Protein AF-A0A6I8PH61-F1 (afdb_monomer_lite)

pLDDT: mean 82.47, std 12.85, range [42.47, 96.19]

Structure (mmCIF, N/CA/C/O backbone):
data_AF-A0A6I8PH61-F1
#
_entry.id   AF-A0A6I8PH61-F1
#
loop_
_atom_site.group_PDB
_atom_site.id
_atom_site.type_symbol
_atom_site.label_atom_id
_atom_site.label_alt_id
_atom_site.label_comp_id
_atom_site.label_asym_id
_atom_site.label_entity_id
_atom_site.label_seq_id
_atom_site.pdbx_PDB_ins_code
_atom_site.Cartn_x
_atom_site.Cartn_y
_atom_site.Cartn_z
_atom_site.occupancy
_atom_site.B_iso_or_equiv
_atom_site.auth_seq_id
_atom_site.auth_comp_id
_atom_site.auth_asym_id
_atom_site.auth_atom_id
_atom_site.pdbx_PDB_model_num
ATOM 1 N N . MET A 1 1 ? 11.023 12.394 12.344 1.00 42.47 1 MET A N 1
ATOM 2 C CA . MET A 1 1 ? 10.100 11.358 11.830 1.00 42.47 1 MET A CA 1
ATOM 3 C C . MET A 1 1 ? 8.773 12.023 11.523 1.00 42.47 1 MET A C 1
ATOM 5 O O . MET A 1 1 ? 8.275 12.726 12.394 1.00 42.47 1 MET A O 1
ATOM 9 N N . ALA A 1 2 ? 8.249 11.905 10.299 1.00 53.91 2 ALA A N 1
ATOM 10 C CA . ALA A 1 2 ? 6.949 12.490 9.971 1.00 53.91 2 ALA A CA 1
ATOM 11 C C . ALA A 1 2 ? 5.896 11.926 10.935 1.00 53.91 2 ALA A C 1
ATOM 13 O O . ALA A 1 2 ? 5.815 10.710 11.107 1.00 53.91 2 ALA A O 1
ATOM 14 N N . GLY A 1 3 ? 5.141 12.800 11.604 1.00 65.19 3 GLY A N 1
ATOM 15 C CA . GLY A 1 3 ? 4.097 12.369 12.528 1.00 65.19 3 GLY A CA 1
ATOM 16 C C . GLY A 1 3 ? 3.114 11.444 11.815 1.00 65.19 3 GLY A C 1
ATOM 17 O O . GLY A 1 3 ? 2.697 11.723 10.687 1.00 65.19 3 GLY A O 1
ATOM 18 N N . LEU A 1 4 ? 2.761 10.331 12.458 1.00 73.00 4 LEU A N 1
ATOM 19 C CA . LEU A 1 4 ? 1.762 9.406 11.938 1.00 73.00 4 LEU A CA 1
ATOM 20 C C . LEU A 1 4 ? 0.450 10.177 11.721 1.00 73.00 4 LEU A C 1
ATOM 22 O O . LEU A 1 4 ? -0.169 10.664 12.665 1.00 73.00 4 LEU A O 1
ATOM 26 N N . GLY A 1 5 ? 0.036 10.337 10.459 1.00 82.12 5 GLY A N 1
ATOM 27 C CA . GLY A 1 5 ? -1.241 10.973 10.116 1.00 82.12 5 GLY A CA 1
ATOM 28 C C . GLY A 1 5 ? -2.423 10.175 10.672 1.00 82.12 5 GLY A C 1
ATOM 29 O O . GLY A 1 5 ? -2.251 9.043 11.086 1.00 82.12 5 GLY A O 1
ATOM 30 N N . SER A 1 6 ? -3.641 10.720 10.663 1.00 87.00 6 SER A N 1
ATOM 31 C CA . SER A 1 6 ? -4.781 10.098 11.368 1.00 87.00 6 SER A CA 1
ATOM 32 C C . SER A 1 6 ? -4.980 8.586 11.094 1.00 87.00 6 SER A C 1
ATOM 34 O O . SER A 1 6 ? -4.870 8.163 9.939 1.00 87.00 6 SER A O 1
ATOM 36 N N . PRO A 1 7 ? -5.380 7.771 12.096 1.00 88.19 7 PRO A N 1
ATOM 37 C CA . PRO A 1 7 ? -5.616 6.331 11.918 1.00 88.19 7 PRO A CA 1
ATOM 38 C C . PRO A 1 7 ? -6.576 6.008 10.764 1.00 88.19 7 PRO A C 1
ATOM 40 O O . PRO A 1 7 ? -6.371 5.064 10.006 1.00 88.19 7 PRO A O 1
ATOM 43 N N . ALA A 1 8 ? -7.587 6.855 10.544 1.00 89.00 8 ALA A N 1
ATOM 44 C CA . ALA A 1 8 ? -8.514 6.722 9.422 1.00 89.00 8 ALA A CA 1
ATOM 45 C C . ALA A 1 8 ? -7.850 6.908 8.041 1.00 89.00 8 ALA A C 1
ATOM 47 O O . ALA A 1 8 ? -8.326 6.360 7.046 1.00 89.00 8 ALA A O 1
ATOM 48 N N . ARG A 1 9 ? -6.773 7.701 7.937 1.00 91.62 9 ARG A N 1
ATOM 49 C CA . ARG A 1 9 ? -5.960 7.789 6.712 1.00 91.62 9 ARG A CA 1
ATOM 50 C C . ARG A 1 9 ? -5.137 6.518 6.517 1.00 91.62 9 ARG A C 1
ATOM 52 O O . ARG A 1 9 ? -5.121 6.008 5.399 1.00 91.62 9 ARG A O 1
ATOM 59 N N . THR A 1 10 ? -4.541 5.978 7.580 1.00 93.31 10 THR A N 1
ATOM 60 C CA . THR A 1 10 ? -3.797 4.708 7.528 1.00 93.31 10 THR A CA 1
ATOM 61 C C . THR A 1 10 ? -4.699 3.550 7.104 1.00 93.31 10 THR A C 1
ATOM 63 O O . THR A 1 10 ? -4.370 2.845 6.153 1.00 93.31 10 THR A O 1
ATOM 66 N N . LEU A 1 11 ? -5.887 3.417 7.705 1.00 93.69 11 LEU A N 1
ATOM 67 C CA . LEU A 1 11 ? -6.866 2.396 7.323 1.00 93.69 11 LEU A CA 1
ATOM 68 C C . LEU A 1 11 ? -7.267 2.517 5.849 1.00 93.69 11 LEU A C 1
ATOM 70 O O . LEU A 1 11 ? -7.225 1.535 5.115 1.00 93.69 11 LEU A O 1
ATOM 74 N N . ARG A 1 12 ? -7.609 3.725 5.378 1.00 93.88 12 ARG A N 1
ATOM 75 C CA . ARG A 1 12 ? -7.927 3.951 3.955 1.00 93.88 12 ARG A CA 1
ATOM 76 C C . ARG A 1 12 ? -6.761 3.583 3.037 1.00 93.88 12 ARG A C 1
ATOM 78 O O . ARG A 1 12 ? -6.993 3.041 1.960 1.00 93.88 12 ARG A O 1
ATOM 85 N N . GLY A 1 13 ? -5.529 3.854 3.466 1.00 94.81 13 GLY A N 1
ATOM 86 C CA . GLY A 1 13 ? -4.319 3.431 2.769 1.00 94.81 13 GLY A CA 1
ATOM 87 C C . GLY A 1 13 ? -4.226 1.912 2.646 1.00 94.81 13 GLY A C 1
ATOM 88 O O . GLY A 1 13 ? -4.081 1.412 1.537 1.00 94.81 13 GLY A O 1
ATOM 89 N N . LEU A 1 14 ? -4.385 1.184 3.754 1.00 95.06 14 LEU A N 1
ATOM 90 C CA . LEU A 1 14 ? -4.338 -0.282 3.765 1.00 95.06 14 LEU A CA 1
ATOM 91 C C . LEU A 1 14 ? -5.435 -0.896 2.891 1.00 95.06 14 LEU A C 1
ATOM 93 O O . LEU A 1 14 ? -5.169 -1.797 2.104 1.00 95.06 14 LEU A O 1
ATOM 97 N N . LEU A 1 15 ? -6.659 -0.367 2.964 1.00 94.38 15 LEU A N 1
ATOM 98 C CA . LEU A 1 15 ? -7.765 -0.823 2.120 1.00 94.38 15 LEU A CA 1
ATOM 99 C C . LEU A 1 15 ? -7.509 -0.570 0.627 1.00 94.38 15 LEU A C 1
ATOM 101 O O . LEU A 1 15 ? -7.935 -1.365 -0.211 1.00 94.38 15 LEU A O 1
ATOM 105 N N . ARG A 1 16 ? -6.809 0.519 0.282 1.00 94.56 16 ARG A N 1
ATOM 106 C CA . ARG A 1 16 ? -6.382 0.787 -1.096 1.00 94.56 16 ARG A CA 1
ATOM 107 C C . ARG A 1 16 ? -5.348 -0.236 -1.558 1.00 94.56 16 ARG A C 1
ATOM 109 O O . ARG A 1 16 ? -5.515 -0.769 -2.649 1.00 94.56 16 ARG A O 1
ATOM 116 N N . GLU A 1 17 ? -4.336 -0.533 -0.746 1.00 94.38 17 GLU A N 1
ATOM 117 C CA . GLU A 1 17 ? -3.338 -1.558 -1.086 1.00 94.38 17 GLU A CA 1
ATOM 118 C C . GLU A 1 17 ? -3.980 -2.945 -1.216 1.00 94.38 17 GLU A C 1
ATOM 120 O O . GLU A 1 17 ? -3.716 -3.645 -2.188 1.00 94.38 17 GLU A O 1
ATOM 125 N N . LEU A 1 18 ? -4.915 -3.309 -0.329 1.00 91.94 18 LEU A N 1
ATOM 126 C CA . LEU A 1 18 ? -5.679 -4.557 -0.450 1.00 91.94 18 LEU A CA 1
ATOM 127 C C . LEU A 1 18 ? -6.483 -4.629 -1.749 1.00 91.94 18 LEU A C 1
ATOM 129 O O . LEU A 1 18 ? -6.526 -5.677 -2.388 1.00 91.94 18 LEU A O 1
ATOM 133 N N 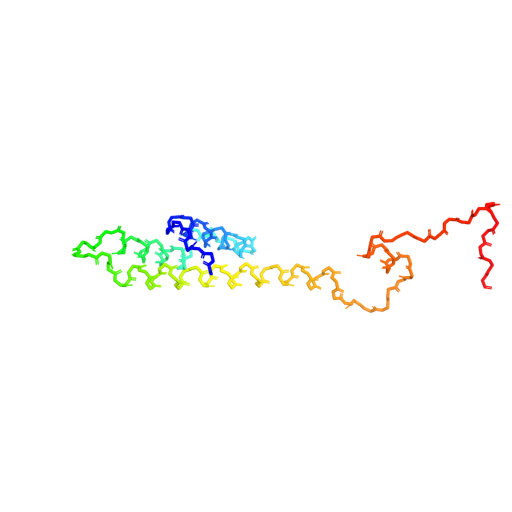. ARG A 1 19 ? -7.103 -3.521 -2.168 1.00 91.88 19 ARG A N 1
ATOM 134 C CA . ARG A 1 19 ? -7.811 -3.461 -3.452 1.00 91.88 19 ARG A CA 1
ATOM 135 C C . ARG A 1 19 ? -6.855 -3.628 -4.635 1.00 91.88 19 ARG A C 1
ATOM 137 O O . ARG A 1 19 ? -7.210 -4.303 -5.593 1.00 91.88 19 ARG A O 1
ATOM 144 N N . LEU A 1 20 ? -5.671 -3.018 -4.582 1.00 91.44 20 LEU A N 1
ATOM 145 C CA . LEU A 1 20 ? -4.664 -3.134 -5.643 1.00 91.44 20 LEU A CA 1
ATOM 146 C C . LEU A 1 20 ? -4.080 -4.549 -5.720 1.00 91.44 20 LEU A C 1
ATOM 148 O O . LEU A 1 20 ? -3.906 -5.072 -6.817 1.00 91.44 20 LEU A O 1
ATOM 152 N N . ALA A 1 21 ? -3.831 -5.186 -4.575 1.00 85.44 21 ALA A N 1
ATOM 153 C CA . ALA A 1 21 ? -3.377 -6.572 -4.506 1.00 85.44 21 ALA A CA 1
ATOM 154 C C . ALA A 1 21 ? -4.461 -7.555 -4.979 1.00 85.44 21 ALA A C 1
ATOM 156 O O . ALA A 1 21 ? -4.175 -8.491 -5.723 1.00 85.44 21 ALA A O 1
ATOM 157 N N . GLY A 1 22 ? -5.716 -7.309 -4.593 1.00 81.69 22 GLY A N 1
ATOM 158 C CA . GLY A 1 22 ? -6.873 -8.122 -4.959 1.00 81.69 22 GLY A CA 1
ATOM 159 C C . GLY A 1 22 ? -7.372 -7.926 -6.391 1.00 81.69 22 GLY A C 1
ATOM 160 O O . GLY A 1 22 ? -8.222 -8.691 -6.818 1.00 81.69 22 GLY A O 1
ATOM 161 N N . ALA A 1 23 ? -6.842 -6.969 -7.163 1.00 72.06 23 ALA A N 1
ATOM 162 C CA . ALA A 1 23 ? -7.259 -6.730 -8.551 1.00 72.06 23 ALA A CA 1
ATOM 163 C C . ALA A 1 23 ? -7.029 -7.932 -9.494 1.00 72.06 23 ALA A C 1
ATOM 165 O O . ALA A 1 23 ? -7.520 -7.932 -10.617 1.00 72.06 23 ALA A O 1
ATOM 166 N N . ARG A 1 24 ? -6.263 -8.936 -9.052 1.00 67.94 24 ARG A N 1
ATOM 167 C CA . ARG A 1 24 ? -6.021 -10.194 -9.774 1.00 67.94 24 ARG A CA 1
ATOM 168 C C . ARG A 1 24 ? -6.951 -11.335 -9.358 1.00 67.94 24 ARG A C 1
ATOM 170 O O . ARG A 1 24 ? -6.947 -12.365 -10.021 1.00 67.94 24 ARG A O 1
ATOM 177 N N . ASN A 1 25 ? -7.705 -11.165 -8.275 1.00 75.81 25 ASN A N 1
ATOM 178 C CA . ASN A 1 25 ? -8.588 -12.187 -7.734 1.00 75.81 25 ASN A CA 1
ATOM 179 C C . ASN A 1 25 ? -10.038 -11.854 -8.095 1.00 75.81 25 ASN A C 1
ATOM 181 O O . ASN A 1 25 ? -10.440 -10.695 -8.056 1.00 75.81 25 ASN A O 1
ATOM 185 N N . ASP A 1 26 ? -10.827 -12.884 -8.389 1.00 76.25 26 ASP A N 1
ATOM 186 C CA . ASP A 1 26 ? -12.250 -12.746 -8.734 1.00 76.25 26 ASP A CA 1
ATOM 187 C C . ASP A 1 26 ? -13.120 -12.370 -7.515 1.00 76.25 26 ASP A C 1
ATOM 189 O O . ASP A 1 26 ? -14.242 -11.882 -7.617 1.00 76.25 26 ASP A O 1
ATOM 193 N N . THR A 1 27 ? -12.575 -12.556 -6.311 1.00 79.62 27 THR A N 1
ATOM 194 C CA . THR A 1 27 ? -13.234 -12.216 -5.050 1.00 79.62 27 THR A CA 1
ATOM 195 C C . THR A 1 27 ? -13.078 -10.733 -4.733 1.00 79.62 27 THR A C 1
ATOM 197 O O . THR A 1 27 ? -11.967 -10.195 -4.707 1.00 79.62 27 THR A O 1
ATOM 200 N N . ALA A 1 28 ? -14.186 -10.062 -4.404 1.00 86.00 28 ALA A N 1
ATOM 201 C CA . ALA A 1 28 ? -14.142 -8.667 -3.992 1.00 86.00 28 ALA A CA 1
ATOM 202 C C . ALA A 1 28 ? -13.237 -8.503 -2.758 1.00 86.00 28 ALA A C 1
ATOM 204 O O . ALA A 1 28 ? -13.347 -9.239 -1.779 1.00 86.00 28 ALA A O 1
ATOM 205 N N . TYR A 1 29 ? -12.369 -7.483 -2.756 1.00 86.69 29 TYR A N 1
ATOM 206 C CA . TYR A 1 29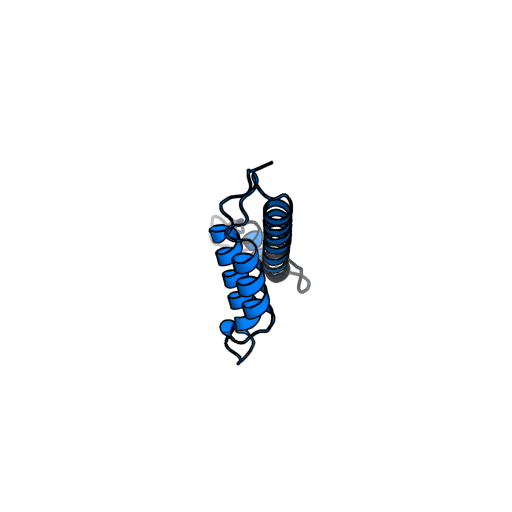 ? -11.425 -7.253 -1.649 1.00 86.69 29 TYR A CA 1
ATOM 207 C C . TYR A 1 29 ? -12.117 -7.133 -0.275 1.00 86.69 29 TYR A C 1
ATOM 209 O O . TYR A 1 29 ? -11.498 -7.406 0.752 1.00 86.69 29 TYR A O 1
ATOM 217 N N . ARG A 1 30 ? -13.400 -6.741 -0.254 1.00 89.00 30 ARG A N 1
ATOM 218 C CA . ARG A 1 30 ? -14.241 -6.628 0.950 1.00 89.00 30 ARG A CA 1
ATOM 219 C C . ARG A 1 30 ? -14.567 -7.977 1.592 1.00 89.00 30 ARG A C 1
ATOM 221 O O . ARG A 1 30 ? -14.798 -8.029 2.796 1.00 89.00 30 ARG A O 1
ATOM 228 N N . ASP A 1 31 ? -14.526 -9.057 0.821 1.00 88.19 31 ASP A N 1
ATOM 229 C CA . ASP A 1 31 ? -14.846 -10.397 1.311 1.00 88.19 31 ASP A CA 1
ATOM 230 C C . ASP A 1 31 ? -13.626 -11.108 1.898 1.00 88.19 31 ASP A C 1
ATOM 232 O O . ASP A 1 31 ? -13.767 -12.130 2.568 1.00 88.19 31 ASP A O 1
ATOM 236 N N . THR A 1 32 ? -12.431 -10.540 1.714 1.00 89.88 32 THR A N 1
ATOM 237 C CA . THR A 1 32 ? -11.184 -11.105 2.232 1.00 89.88 32 THR A CA 1
ATOM 238 C C . THR A 1 32 ? -11.131 -11.083 3.762 1.00 89.88 32 THR A C 1
ATOM 240 O O . THR A 1 32 ? -11.597 -10.147 4.421 1.00 89.88 32 THR A O 1
ATOM 243 N N . ALA A 1 33 ? -10.482 -12.094 4.348 1.00 90.94 33 ALA A N 1
ATOM 244 C CA . ALA A 1 33 ? -10.226 -12.142 5.789 1.00 90.94 33 ALA A CA 1
ATOM 245 C C . ALA A 1 33 ? -9.435 -10.912 6.275 1.00 90.94 33 ALA A C 1
ATOM 247 O O . ALA A 1 33 ? -9.729 -10.366 7.338 1.00 90.94 33 ALA A O 1
ATOM 248 N N . ALA A 1 34 ? -8.499 -10.419 5.455 1.00 91.38 34 ALA A N 1
ATOM 249 C CA . ALA A 1 34 ? -7.716 -9.220 5.740 1.00 91.38 34 ALA A CA 1
ATOM 250 C C . ALA A 1 34 ? -8.597 -7.970 5.903 1.00 91.38 34 ALA A C 1
ATOM 252 O O . ALA A 1 34 ? -8.409 -7.205 6.848 1.00 91.38 34 ALA A O 1
ATOM 253 N N . TYR A 1 35 ? -9.596 -7.776 5.033 1.00 93.06 35 TYR A N 1
ATOM 254 C CA . TYR A 1 35 ? -10.533 -6.655 5.148 1.00 93.06 35 TYR A CA 1
ATOM 255 C C . TYR A 1 35 ? -11.309 -6.691 6.469 1.00 93.06 35 TYR A C 1
ATOM 257 O O . TYR A 1 35 ? -11.383 -5.684 7.179 1.00 93.06 35 TYR A O 1
ATOM 265 N N . ARG A 1 36 ? -11.855 -7.864 6.818 1.00 94.06 36 ARG A N 1
ATOM 266 C CA . ARG A 1 36 ? -12.629 -8.061 8.054 1.00 94.06 36 ARG A CA 1
ATOM 267 C C . ARG A 1 36 ? -11.764 -7.825 9.290 1.00 94.06 36 ARG A C 1
ATOM 269 O O . ARG A 1 36 ? -12.188 -7.106 10.192 1.00 94.06 36 ARG A O 1
ATOM 276 N N . TYR A 1 37 ? -10.542 -8.360 9.292 1.00 93.75 37 TYR A N 1
ATOM 277 C CA . TYR A 1 37 ? -9.573 -8.162 10.366 1.00 93.75 37 TYR A CA 1
ATOM 278 C C . TYR A 1 37 ? -9.233 -6.681 10.566 1.00 93.75 37 TYR A C 1
ATOM 280 O O . TYR A 1 37 ? -9.335 -6.178 11.683 1.00 93.75 37 TYR A O 1
ATOM 288 N N . LEU A 1 38 ? -8.904 -5.953 9.492 1.00 93.12 38 LEU A N 1
ATOM 289 C CA . LEU A 1 38 ? -8.557 -4.532 9.584 1.00 93.12 38 LEU A CA 1
ATOM 290 C C . LEU A 1 38 ? -9.712 -3.693 10.131 1.00 93.12 38 LEU A C 1
ATOM 292 O O . LEU A 1 38 ? -9.499 -2.841 10.992 1.00 93.12 38 LEU A O 1
ATOM 296 N N . LEU A 1 39 ? -10.941 -3.929 9.663 1.00 93.19 39 LEU A N 1
ATOM 297 C CA . LEU A 1 39 ? -12.102 -3.225 10.205 1.00 93.19 39 LEU A CA 1
ATOM 298 C C . LEU A 1 39 ? -12.331 -3.549 11.679 1.00 93.19 39 LEU A C 1
ATOM 300 O O . LEU A 1 39 ? -12.634 -2.639 12.448 1.00 93.19 39 LEU A O 1
ATOM 304 N N . HIS A 1 40 ? -12.197 -4.816 12.066 1.00 92.38 40 HIS A N 1
ATOM 305 C CA . HIS A 1 40 ? -12.355 -5.241 13.450 1.00 92.38 40 HIS A CA 1
ATOM 306 C C . HIS A 1 40 ? -11.305 -4.584 14.356 1.00 92.38 40 HIS A C 1
ATOM 308 O O . HIS A 1 40 ? -11.672 -3.919 15.323 1.00 92.38 40 HIS A O 1
ATOM 314 N N . ALA A 1 41 ? -10.021 -4.672 13.997 1.00 89.56 41 ALA A N 1
ATOM 315 C CA . ALA A 1 41 ? -8.923 -4.085 14.760 1.00 89.56 41 ALA A CA 1
ATOM 316 C C . ALA A 1 41 ? -9.084 -2.562 14.909 1.00 89.56 41 ALA A C 1
ATOM 318 O O . ALA A 1 41 ? -9.104 -2.034 16.017 1.00 89.56 41 ALA A O 1
ATOM 319 N N . PHE A 1 42 ? -9.320 -1.829 13.817 1.00 89.25 42 PHE A N 1
ATOM 320 C CA . PHE A 1 42 ? -9.489 -0.372 13.900 1.00 89.25 42 PHE A CA 1
ATOM 321 C C . PHE A 1 42 ? -10.745 0.061 14.670 1.00 89.25 42 PHE A C 1
ATOM 323 O O . PHE A 1 42 ? -10.767 1.163 15.220 1.00 89.25 42 PHE A O 1
ATOM 330 N N . ARG A 1 43 ? -11.798 -0.767 14.711 1.00 88.31 43 ARG A N 1
ATOM 331 C CA . ARG A 1 43 ? -12.998 -0.501 15.520 1.00 88.31 43 ARG A CA 1
ATOM 332 C C . ARG A 1 43 ? -12.758 -0.775 17.000 1.00 88.31 43 ARG A C 1
ATOM 334 O O . ARG A 1 43 ? -13.141 0.064 17.811 1.00 88.31 43 ARG A O 1
ATOM 341 N N . ALA A 1 44 ? -12.103 -1.887 17.332 1.00 85.31 44 ALA A N 1
ATOM 342 C CA . ALA A 1 44 ? -11.768 -2.252 18.708 1.00 85.31 44 ALA A CA 1
ATOM 343 C C . ALA A 1 44 ? -10.928 -1.168 19.403 1.00 85.31 44 ALA A C 1
ATOM 345 O O . ALA A 1 44 ? -11.108 -0.902 20.585 1.00 85.31 44 ALA A O 1
ATOM 346 N N . HIS A 1 45 ? -10.080 -0.471 18.643 1.00 77.62 45 HIS A N 1
ATOM 347 C CA . HIS A 1 45 ? -9.199 0.582 19.150 1.00 77.62 45 HIS A CA 1
ATOM 348 C C . HIS A 1 45 ? -9.691 2.013 18.835 1.00 77.62 45 HIS A C 1
ATOM 350 O O . HIS A 1 45 ? -8.904 2.960 18.874 1.00 77.62 45 HIS A O 1
ATOM 356 N N . ARG A 1 46 ? -10.981 2.202 18.490 1.00 74.88 46 ARG A N 1
ATOM 357 C CA . ARG A 1 46 ? -11.516 3.507 18.041 1.00 74.88 46 ARG A CA 1
ATOM 358 C C . ARG A 1 46 ? -11.761 4.503 19.179 1.00 74.88 46 ARG A C 1
ATOM 360 O O . ARG A 1 46 ? -11.636 5.697 18.931 1.00 74.88 46 ARG A O 1
ATOM 367 N N . VAL A 1 47 ? -12.098 4.041 20.387 1.00 63.88 47 VAL A N 1
ATOM 368 C CA . VAL A 1 47 ? -12.239 4.856 21.609 1.00 63.88 47 VAL A CA 1
ATOM 369 C C . VAL A 1 47 ? -12.061 3.941 22.825 1.00 63.88 47 VAL A C 1
ATOM 371 O O . VAL A 1 47 ? -12.987 3.229 23.195 1.00 63.88 47 VAL A O 1
ATOM 374 N N . THR A 1 48 ? -10.897 3.964 23.469 1.00 56.72 48 THR A N 1
ATOM 375 C CA . THR A 1 48 ? -10.724 3.387 24.813 1.00 56.72 48 THR A CA 1
ATOM 376 C C . THR A 1 48 ? -10.126 4.471 25.697 1.00 56.72 48 THR A C 1
ATOM 378 O O . THR A 1 48 ? -8.923 4.744 25.668 1.00 56.72 48 THR A O 1
ATOM 381 N N . GLY A 1 49 ? -11.016 5.192 26.376 1.00 57.69 49 GLY A N 1
ATOM 382 C CA . GLY A 1 49 ? -10.668 6.274 27.279 1.00 57.69 49 GLY A CA 1
ATOM 383 C C . GLY A 1 49 ? -10.069 5.725 28.563 1.00 57.69 49 GLY A C 1
ATOM 384 O O . GLY A 1 49 ? -10.734 4.990 29.275 1.00 57.69 49 GLY A O 1
ATOM 385 N N . GLU A 1 50 ? -8.834 6.136 28.836 1.00 52.50 50 GLU A N 1
ATOM 386 C CA . GLU A 1 50 ? -8.392 6.455 30.200 1.00 52.50 50 GLU A CA 1
ATOM 387 C C . GLU A 1 50 ? -7.230 7.466 30.185 1.00 52.50 50 GLU A C 1
ATOM 389 O O . GLU A 1 50 ? -7.127 8.266 31.105 1.00 52.50 50 GLU A O 1
ATOM 394 N N . LYS A 1 51 ? -6.444 7.522 29.091 1.00 49.75 51 LYS A N 1
ATOM 395 C CA . LYS A 1 51 ? -5.612 8.643 28.572 1.00 49.75 51 LYS A CA 1
ATOM 396 C C . LYS A 1 51 ? -4.774 8.065 27.414 1.00 49.75 51 LYS A C 1
ATOM 398 O O . LYS A 1 51 ? -3.876 7.291 27.695 1.00 49.75 51 LYS A O 1
ATOM 403 N N . LEU A 1 52 ? -5.072 8.349 26.135 1.00 56.59 52 LEU A N 1
ATOM 404 C CA . LEU A 1 52 ? -4.252 7.927 24.965 1.00 56.59 52 LEU A CA 1
ATOM 405 C C . LEU A 1 52 ? -3.700 6.479 25.056 1.00 56.59 52 LEU A C 1
ATOM 407 O O . LEU A 1 52 ? -2.501 6.265 25.224 1.00 56.59 52 LEU A O 1
ATOM 411 N N . CYS A 1 53 ? -4.585 5.477 24.992 1.00 64.38 53 CYS A N 1
ATOM 412 C CA . CYS A 1 53 ? -4.225 4.068 25.182 1.00 64.38 53 CYS A CA 1
ATOM 413 C C . CYS A 1 53 ? -3.022 3.667 24.303 1.00 64.38 53 CYS A C 1
ATOM 415 O O . CYS A 1 53 ? -3.080 3.767 23.076 1.00 64.38 53 CYS A O 1
ATOM 417 N N . ARG A 1 54 ? -1.935 3.197 24.932 1.00 72.25 54 ARG A N 1
ATOM 418 C CA . ARG A 1 54 ? -0.704 2.734 24.265 1.00 72.25 54 ARG A CA 1
ATOM 419 C C . ARG A 1 54 ? -0.999 1.748 23.129 1.00 72.25 54 ARG A C 1
ATOM 421 O O . ARG A 1 54 ? -0.441 1.898 22.050 1.00 72.25 54 ARG A O 1
ATOM 428 N N . ALA A 1 55 ? -1.965 0.853 23.329 1.00 70.62 55 ALA A N 1
ATOM 429 C CA . ALA A 1 55 ? -2.402 -0.112 22.323 1.00 70.62 55 ALA A CA 1
ATOM 430 C C . ALA A 1 55 ? -2.956 0.537 21.037 1.00 70.62 55 ALA A C 1
ATOM 432 O O . ALA A 1 55 ? -2.795 -0.008 19.951 1.00 70.62 55 ALA A O 1
ATOM 433 N N . GLN A 1 56 ? -3.592 1.714 21.122 1.00 71.00 56 GLN A N 1
ATOM 434 C CA . GLN A 1 56 ? -4.053 2.440 19.933 1.00 71.00 56 GLN A CA 1
ATOM 435 C C . GLN A 1 56 ? -2.870 2.997 19.134 1.00 71.00 56 GLN A C 1
ATOM 437 O O . GLN A 1 56 ? -2.871 2.923 17.905 1.00 71.00 56 GLN A O 1
ATOM 442 N N . HIS A 1 57 ? -1.871 3.555 19.823 1.00 77.00 57 HIS A N 1
ATOM 443 C CA . HIS A 1 57 ? -0.652 4.039 19.180 1.00 77.00 57 HIS A CA 1
ATOM 444 C C . HIS A 1 57 ? 0.157 2.897 18.576 1.00 77.00 57 HIS A C 1
ATOM 446 O O . HIS A 1 57 ? 0.629 3.042 17.454 1.00 77.00 57 HIS A O 1
ATOM 452 N N . GLU A 1 58 ? 0.265 1.771 19.281 1.00 83.94 58 GLU A N 1
ATOM 453 C CA . GLU A 1 58 ? 0.917 0.558 18.786 1.00 83.94 58 GLU A CA 1
ATOM 454 C C . GLU A 1 58 ? 0.207 0.039 17.534 1.00 83.94 58 GLU A C 1
ATOM 456 O O . GLU A 1 58 ? 0.837 -0.050 16.485 1.00 83.94 58 GLU A O 1
ATOM 461 N N . LEU A 1 59 ? -1.121 -0.140 17.568 1.00 87.31 59 LEU A N 1
ATOM 462 C CA . LEU A 1 59 ? -1.880 -0.549 16.381 1.00 87.31 59 LEU A CA 1
ATOM 463 C C . LEU A 1 59 ? -1.676 0.421 15.213 1.00 87.31 59 LEU A C 1
ATOM 465 O O . LEU A 1 59 ? -1.519 0.008 14.064 1.00 87.31 59 LEU A O 1
ATOM 469 N N . HIS A 1 60 ? -1.738 1.728 15.473 1.00 88.75 60 HIS A N 1
ATOM 470 C CA . HIS A 1 60 ? -1.603 2.731 14.422 1.00 88.75 60 HIS A CA 1
ATOM 471 C C . HIS A 1 60 ? -0.187 2.760 13.836 1.00 88.75 60 HIS A C 1
ATOM 473 O O . HIS A 1 60 ? -0.046 2.890 12.617 1.00 88.75 60 HIS A O 1
ATOM 479 N N . PHE A 1 61 ? 0.836 2.591 14.674 1.00 90.31 61 PHE A N 1
ATOM 480 C CA . PHE A 1 61 ? 2.231 2.463 14.268 1.00 90.31 61 PHE A CA 1
ATOM 481 C C . PHE A 1 61 ? 2.454 1.202 13.427 1.00 90.31 61 PHE A C 1
ATOM 483 O O . PHE A 1 61 ? 3.006 1.288 12.326 1.00 90.31 61 PHE A O 1
ATOM 490 N N . ASP A 1 62 ? 1.948 0.056 13.877 1.00 91.31 62 ASP A N 1
ATOM 491 C CA . ASP A 1 62 ? 2.033 -1.213 13.153 1.00 91.31 62 ASP A CA 1
ATOM 492 C C . ASP A 1 62 ? 1.331 -1.104 11.801 1.00 91.31 62 ASP A C 1
ATOM 494 O O . ASP A 1 62 ? 1.904 -1.400 10.752 1.00 91.31 62 ASP A O 1
ATOM 498 N N . ALA A 1 63 ? 0.104 -0.580 11.790 1.00 93.31 63 ALA A N 1
ATOM 499 C CA . ALA A 1 63 ? -0.666 -0.373 10.573 1.00 93.31 63 ALA A CA 1
ATOM 500 C C . ALA A 1 63 ? 0.046 0.560 9.580 1.00 93.31 63 ALA A C 1
ATOM 502 O O . ALA A 1 63 ? -0.017 0.338 8.369 1.00 93.31 63 ALA A O 1
ATOM 503 N N . ALA A 1 64 ? 0.726 1.603 10.062 1.00 93.44 64 ALA A N 1
ATOM 504 C CA . ALA A 1 64 ? 1.509 2.494 9.212 1.00 93.44 64 ALA A CA 1
ATOM 505 C C . ALA A 1 64 ? 2.778 1.820 8.678 1.00 93.44 64 ALA A C 1
ATOM 507 O O . ALA A 1 64 ? 3.122 2.017 7.511 1.00 93.44 64 ALA A O 1
ATOM 508 N N . THR A 1 65 ? 3.425 0.989 9.493 1.00 94.69 65 THR A N 1
ATOM 509 C CA . THR A 1 65 ? 4.587 0.184 9.099 1.00 94.69 65 THR A CA 1
ATOM 510 C C . THR A 1 65 ? 4.213 -0.794 7.989 1.00 94.69 65 THR A C 1
ATOM 512 O O . THR A 1 65 ? 4.843 -0.800 6.931 1.00 94.69 65 THR A O 1
ATOM 515 N N . TYR A 1 66 ? 3.121 -1.543 8.159 1.00 95.00 66 TYR A N 1
ATOM 516 C CA . TYR A 1 66 ? 2.614 -2.439 7.120 1.00 95.00 66 TYR A CA 1
ATOM 517 C C . TYR A 1 66 ? 2.166 -1.688 5.866 1.00 95.00 66 TYR A C 1
ATOM 519 O O . TYR A 1 66 ? 2.419 -2.147 4.755 1.00 95.00 66 TYR A O 1
ATOM 527 N N . LEU A 1 67 ? 1.540 -0.517 6.009 1.00 95.31 67 LEU A N 1
ATOM 528 C CA . LEU A 1 67 ? 1.174 0.307 4.857 1.00 95.31 67 LEU A CA 1
ATOM 529 C C . LEU A 1 67 ? 2.408 0.756 4.064 1.00 95.31 67 LEU A C 1
ATOM 531 O O . LEU A 1 67 ? 2.379 0.735 2.834 1.00 95.31 67 LEU A O 1
ATOM 535 N N . CYS A 1 68 ? 3.475 1.161 4.758 1.00 95.62 68 CYS A N 1
ATOM 536 C CA . CYS A 1 68 ? 4.754 1.493 4.139 1.00 95.62 68 CYS A CA 1
ATOM 537 C C . CYS A 1 68 ? 5.308 0.284 3.381 1.00 95.62 68 CYS A C 1
ATOM 539 O O . CYS A 1 68 ? 5.574 0.387 2.187 1.00 95.62 68 CYS A O 1
ATOM 541 N N . LEU A 1 69 ? 5.380 -0.879 4.035 1.00 95.69 69 LEU A N 1
ATOM 542 C CA . LEU A 1 69 ? 5.868 -2.111 3.423 1.00 95.69 69 LEU A CA 1
ATOM 543 C C . LEU A 1 69 ? 5.091 -2.472 2.149 1.00 95.69 69 LEU A C 1
ATOM 545 O O . LEU A 1 69 ? 5.699 -2.683 1.105 1.00 95.69 69 LEU A O 1
ATOM 549 N N . LEU A 1 70 ? 3.756 -2.501 2.207 1.00 94.62 70 LEU A N 1
ATOM 550 C CA . LEU A 1 70 ? 2.910 -2.858 1.061 1.00 94.62 70 LEU A CA 1
ATOM 551 C C . LEU A 1 70 ? 3.123 -1.915 -0.131 1.00 94.62 70 LEU A C 1
ATOM 553 O O . LEU A 1 70 ? 3.245 -2.371 -1.269 1.00 94.62 70 LEU A O 1
ATOM 557 N N . ARG A 1 71 ? 3.221 -0.607 0.132 1.00 95.56 71 ARG A N 1
ATOM 558 C CA . ARG A 1 71 ? 3.509 0.396 -0.902 1.00 95.56 71 ARG A CA 1
ATOM 559 C C . ARG A 1 71 ? 4.883 0.198 -1.514 1.00 95.56 71 ARG A C 1
ATOM 561 O O . ARG A 1 71 ? 4.980 0.106 -2.735 1.00 95.56 71 ARG A O 1
ATOM 568 N N . SER A 1 72 ? 5.906 0.080 -0.673 1.00 96.19 72 SER A N 1
ATOM 569 C CA . SER A 1 72 ? 7.287 -0.115 -1.105 1.00 96.19 72 SER A CA 1
ATOM 570 C C . SER A 1 72 ? 7.437 -1.385 -1.932 1.00 96.19 72 SER A C 1
ATOM 572 O O . SER A 1 72 ? 8.107 -1.362 -2.954 1.00 96.19 72 SER A O 1
ATOM 574 N N . VAL A 1 73 ? 6.763 -2.478 -1.564 1.00 95.12 73 VAL A N 1
ATOM 575 C CA . VAL A 1 73 ? 6.768 -3.722 -2.350 1.00 95.12 73 VAL A CA 1
ATOM 576 C C . VAL A 1 73 ? 6.100 -3.518 -3.711 1.00 95.12 73 VAL A C 1
ATOM 578 O O . VAL A 1 73 ? 6.645 -3.936 -4.732 1.00 95.12 73 VAL A O 1
ATOM 581 N N . ARG A 1 74 ? 4.943 -2.849 -3.766 1.00 94.25 74 ARG A N 1
ATOM 582 C CA . ARG A 1 74 ? 4.253 -2.559 -5.034 1.00 94.25 74 ARG A CA 1
ATOM 583 C C . ARG A 1 74 ? 5.107 -1.687 -5.956 1.00 94.25 74 ARG A C 1
ATOM 585 O O . ARG A 1 74 ? 5.202 -1.968 -7.150 1.00 94.25 74 ARG A O 1
ATOM 592 N N . GLU A 1 75 ? 5.705 -0.636 -5.409 1.00 95.19 75 GLU A N 1
ATOM 593 C CA . GLU A 1 75 ? 6.581 0.287 -6.134 1.00 95.19 75 GLU A CA 1
ATOM 594 C C . GLU A 1 75 ? 7.867 -0.404 -6.574 1.00 95.19 75 GLU A C 1
ATOM 596 O O . GLU A 1 75 ? 8.250 -0.280 -7.732 1.00 95.19 75 GLU A O 1
ATOM 601 N N . HIS A 1 76 ? 8.466 -1.226 -5.714 1.00 95.00 76 HIS A N 1
ATOM 602 C CA . HIS A 1 76 ? 9.617 -2.049 -6.060 1.00 95.00 76 HIS A CA 1
ATOM 603 C C . HIS A 1 76 ? 9.313 -2.973 -7.242 1.00 95.00 76 HIS A C 1
ATOM 605 O O . HIS A 1 76 ? 10.092 -3.023 -8.185 1.00 95.00 76 HIS A O 1
ATOM 611 N N . VAL A 1 77 ? 8.162 -3.652 -7.253 1.00 93.19 77 VAL A N 1
ATOM 612 C CA . VAL A 1 77 ? 7.759 -4.497 -8.389 1.00 93.19 77 VAL A CA 1
ATOM 613 C C . VAL A 1 77 ? 7.564 -3.674 -9.666 1.00 93.19 77 VAL A C 1
ATOM 615 O O . VAL A 1 77 ? 7.903 -4.151 -10.748 1.00 93.19 77 VAL A O 1
ATOM 618 N N . ALA A 1 78 ? 7.025 -2.456 -9.572 1.00 92.62 78 ALA A N 1
ATOM 619 C CA . ALA A 1 78 ? 6.878 -1.568 -10.725 1.00 92.62 78 ALA A CA 1
ATOM 620 C C . ALA A 1 78 ? 8.247 -1.141 -11.281 1.00 92.62 78 ALA A C 1
ATOM 622 O O . ALA A 1 78 ? 8.516 -1.365 -12.459 1.00 92.62 78 ALA A O 1
ATOM 623 N N . LEU A 1 79 ? 9.133 -0.645 -10.414 1.00 92.94 79 LEU A N 1
ATOM 624 C CA . LEU A 1 79 ? 10.498 -0.251 -10.765 1.00 92.94 79 LEU A CA 1
ATOM 625 C C . LEU A 1 79 ? 11.298 -1.427 -11.322 1.00 92.94 79 LEU A C 1
ATOM 627 O O . LEU A 1 79 ? 11.977 -1.300 -12.333 1.00 92.94 79 LEU A O 1
ATOM 631 N N . HIS A 1 80 ? 11.183 -2.600 -10.706 1.00 91.88 80 HIS A N 1
ATOM 632 C CA . HIS A 1 80 ? 11.830 -3.807 -11.191 1.00 91.88 80 HIS A CA 1
ATOM 633 C C . HIS A 1 80 ? 11.313 -4.183 -12.584 1.00 91.88 80 HIS A C 1
ATOM 635 O O . HIS A 1 80 ? 12.091 -4.560 -13.447 1.00 91.88 80 HIS A O 1
ATOM 641 N N . ARG A 1 81 ? 10.010 -4.074 -12.863 1.00 88.06 81 ARG A N 1
ATOM 642 C CA . ARG A 1 81 ? 9.480 -4.374 -14.207 1.00 88.06 81 ARG A CA 1
ATOM 643 C C . ARG A 1 81 ? 9.958 -3.399 -15.278 1.00 88.06 81 ARG A C 1
ATOM 645 O O . ARG A 1 81 ? 10.097 -3.818 -16.426 1.00 88.06 81 ARG A O 1
ATOM 652 N N . GLU A 1 82 ? 10.144 -2.140 -14.909 1.00 86.62 82 GLU A N 1
ATOM 653 C CA . GLU A 1 82 ? 10.567 -1.066 -15.805 1.00 86.62 82 GLU A CA 1
ATOM 654 C C . GLU A 1 82 ? 12.077 -1.114 -16.065 1.00 86.62 82 GLU A C 1
ATOM 656 O O . GLU A 1 82 ? 12.521 -1.177 -17.212 1.00 86.62 82 GLU A O 1
ATOM 661 N N . PHE A 1 83 ? 12.876 -1.178 -15.002 1.00 85.81 83 PHE A N 1
ATOM 662 C CA . PHE A 1 83 ? 14.318 -0.978 -15.092 1.00 85.81 83 PHE A CA 1
ATOM 663 C C . PHE A 1 83 ? 15.130 -2.269 -15.105 1.00 85.81 83 PHE A C 1
ATOM 665 O O . PHE A 1 83 ? 16.205 -2.268 -15.710 1.00 85.81 83 PHE A O 1
ATOM 672 N N . HIS A 1 84 ? 14.637 -3.374 -14.530 1.00 83.88 84 HIS A N 1
ATOM 673 C CA . HIS A 1 84 ? 15.393 -4.628 -14.531 1.00 83.88 84 HIS A CA 1
ATOM 674 C C . HIS A 1 84 ? 15.644 -5.093 -15.968 1.00 83.88 84 HIS A C 1
ATOM 676 O O . HIS A 1 84 ? 14.728 -5.153 -16.794 1.00 83.88 84 HIS A O 1
ATOM 682 N N . G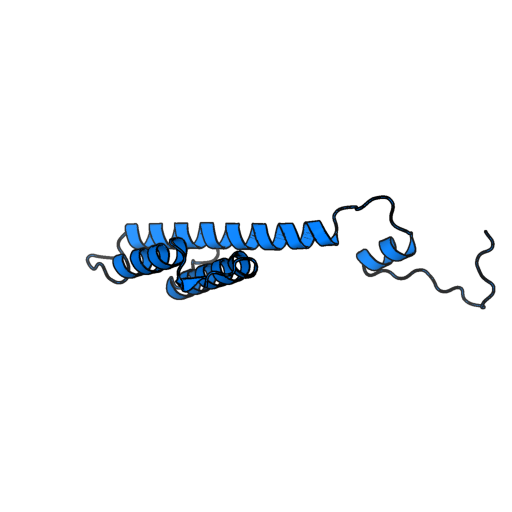LY A 1 85 ? 16.906 -5.407 -16.267 1.00 73.62 85 GLY A N 1
ATOM 683 C CA . GLY A 1 85 ? 17.329 -5.847 -17.591 1.00 73.62 85 GLY A CA 1
ATOM 684 C C . GLY A 1 85 ? 16.575 -7.106 -18.014 1.00 73.62 85 GLY A C 1
ATOM 685 O O . GLY A 1 85 ? 16.453 -8.053 -17.237 1.00 73.62 85 GLY A O 1
ATOM 686 N N . ARG A 1 86 ? 16.054 -7.106 -19.245 1.00 70.88 86 ARG A N 1
ATOM 687 C CA . ARG A 1 86 ? 15.490 -8.296 -19.909 1.00 70.88 86 ARG A CA 1
ATOM 688 C C . ARG A 1 86 ? 16.501 -8.965 -20.858 1.00 70.88 86 ARG A C 1
ATOM 690 O O . ARG A 1 86 ? 16.112 -9.824 -21.636 1.00 70.88 86 ARG A O 1
ATOM 697 N N . GLY A 1 87 ? 17.767 -8.548 -20.804 1.00 77.62 87 GLY A N 1
ATOM 698 C CA . GLY A 1 87 ? 18.822 -8.878 -21.764 1.00 77.62 87 GLY A CA 1
ATOM 699 C C . GLY A 1 87 ? 19.577 -7.619 -22.202 1.00 77.62 87 GLY A C 1
ATOM 700 O O . GLY A 1 87 ? 19.470 -6.577 -21.547 1.00 77.62 87 GLY A O 1
ATOM 701 N N . GLU A 1 88 ? 20.313 -7.712 -23.309 1.00 77.38 88 GLU A N 1
ATOM 702 C CA . GLU A 1 88 ? 20.946 -6.556 -23.950 1.00 77.38 88 GLU A CA 1
ATOM 703 C C . GLU A 1 88 ? 19.875 -5.632 -24.549 1.00 77.38 88 GLU A C 1
ATOM 705 O O . GLU A 1 88 ? 18.993 -6.071 -25.286 1.00 77.38 88 GLU A O 1
ATOM 710 N N . ARG A 1 89 ? 19.926 -4.346 -24.189 1.00 80.56 89 ARG A N 1
ATOM 711 C CA . ARG A 1 89 ? 19.047 -3.298 -24.727 1.00 80.56 89 ARG A CA 1
ATOM 712 C C . ARG A 1 89 ? 19.781 -2.545 -25.826 1.00 80.56 89 ARG A C 1
ATOM 714 O O . ARG A 1 89 ? 20.993 -2.354 -25.740 1.00 80.56 89 ARG A O 1
ATOM 721 N N . SER A 1 90 ? 19.054 -2.055 -26.825 1.00 85.12 90 SER A N 1
ATOM 722 C CA . SER A 1 90 ? 19.661 -1.198 -27.844 1.00 85.12 90 SER A CA 1
ATOM 723 C C . SER A 1 90 ? 20.146 0.128 -27.236 1.00 85.12 90 SER A C 1
ATOM 725 O O . SER A 1 90 ? 19.659 0.585 -26.194 1.00 85.12 90 SER A O 1
ATOM 727 N N . VAL A 1 91 ? 21.092 0.793 -27.907 1.00 84.56 91 VAL A N 1
ATOM 728 C CA . VAL A 1 91 ? 21.590 2.119 -27.489 1.00 84.56 91 VAL A CA 1
ATOM 729 C C . VAL A 1 91 ? 20.445 3.144 -27.447 1.00 84.56 91 VAL A C 1
ATOM 731 O O . VAL A 1 91 ? 20.391 3.982 -26.549 1.00 84.56 91 VAL A O 1
ATOM 734 N N . THR A 1 92 ? 19.488 3.033 -28.376 1.00 86.19 92 THR A N 1
ATOM 735 C CA . THR A 1 92 ? 18.302 3.903 -28.458 1.00 86.19 92 THR A CA 1
ATOM 736 C C . THR A 1 92 ? 17.402 3.768 -27.223 1.00 86.19 92 THR A C 1
ATOM 738 O O . THR A 1 92 ? 17.057 4.767 -26.594 1.00 86.19 92 THR A O 1
ATOM 741 N N . GLU A 1 93 ? 17.074 2.535 -26.828 1.00 85.12 93 GLU A N 1
ATOM 742 C CA . GLU A 1 93 ? 16.243 2.234 -25.658 1.00 85.12 93 GLU A CA 1
ATOM 743 C C . GLU A 1 93 ? 16.950 2.627 -24.364 1.00 85.12 93 GLU A C 1
ATOM 745 O O . GLU A 1 93 ? 16.327 3.156 -23.444 1.00 85.12 93 GLU A O 1
ATOM 750 N N . SER A 1 94 ? 18.265 2.410 -24.309 1.00 85.88 94 S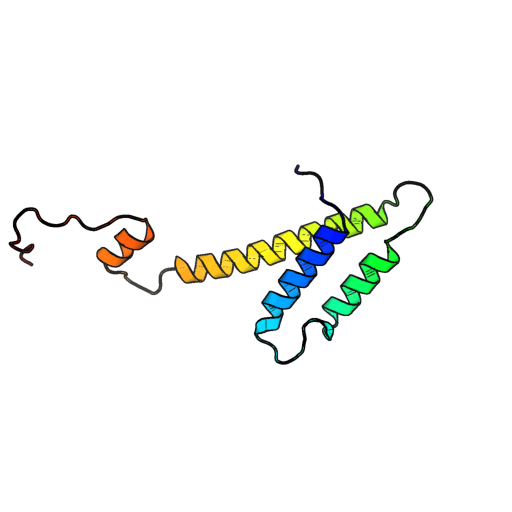ER A N 1
ATOM 751 C CA . SER A 1 94 ? 19.093 2.782 -23.162 1.00 85.88 94 SER A CA 1
ATOM 752 C C . SER A 1 94 ? 19.127 4.291 -22.950 1.00 85.88 94 SER A C 1
ATOM 754 O O . SER A 1 94 ? 18.942 4.737 -21.820 1.00 85.88 94 SER A O 1
ATOM 756 N N . ALA A 1 95 ? 19.277 5.075 -24.025 1.00 87.44 95 ALA A N 1
ATOM 757 C CA . ALA A 1 95 ? 19.168 6.530 -23.966 1.00 87.44 95 ALA A CA 1
ATOM 758 C C . ALA A 1 95 ? 17.769 6.966 -23.495 1.00 87.44 95 ALA A C 1
ATOM 760 O O . ALA A 1 95 ? 17.653 7.778 -22.577 1.00 87.44 95 ALA A O 1
ATOM 761 N N . GLY A 1 96 ? 16.711 6.363 -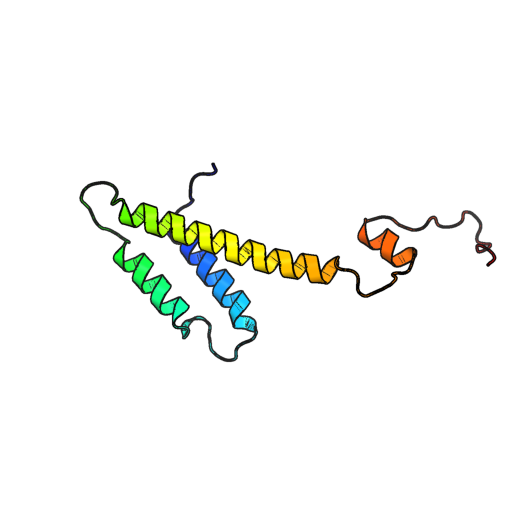24.046 1.00 87.44 96 GLY A N 1
ATOM 762 C CA . GLY A 1 96 ? 15.328 6.685 -23.686 1.00 87.44 96 GLY A CA 1
ATOM 763 C C . GLY A 1 96 ? 15.000 6.455 -22.205 1.00 87.44 96 GLY A C 1
ATOM 764 O O . GLY A 1 96 ? 14.341 7.293 -21.594 1.00 87.44 96 GLY A O 1
ATOM 765 N N . MET A 1 97 ? 15.501 5.374 -21.598 1.00 85.19 97 MET A N 1
ATOM 766 C CA . MET A 1 97 ? 15.257 5.063 -20.177 1.00 85.19 97 MET A CA 1
ATOM 767 C C . MET A 1 97 ? 15.778 6.124 -19.206 1.00 85.19 97 MET A C 1
ATOM 769 O O . MET A 1 97 ? 15.214 6.296 -18.129 1.00 85.19 97 MET A O 1
ATOM 773 N N . VAL A 1 98 ? 16.857 6.817 -19.567 1.00 88.00 98 VAL A N 1
ATOM 774 C CA . VAL A 1 98 ? 17.455 7.873 -18.738 1.00 88.00 98 VAL A CA 1
ATOM 775 C C . VAL A 1 98 ? 16.990 9.274 -19.150 1.00 88.00 98 VAL A C 1
ATOM 777 O O . VAL A 1 98 ? 17.525 10.268 -18.667 1.00 88.00 98 VAL A O 1
ATOM 780 N N . GLY A 1 99 ? 15.996 9.372 -20.042 1.00 88.25 99 GLY A N 1
ATOM 781 C CA . GLY A 1 99 ? 15.480 10.647 -20.544 1.00 88.25 99 GLY A CA 1
ATOM 782 C C . GLY A 1 99 ? 16.394 11.334 -21.563 1.00 88.25 99 GLY A C 1
ATOM 783 O O . GLY A 1 99 ? 16.266 12.536 -21.786 1.00 88.25 99 GLY A O 1
ATOM 784 N N . LEU A 1 100 ? 17.315 10.592 -22.181 1.00 90.31 100 LEU A N 1
ATOM 785 C CA . LEU A 1 100 ? 18.197 11.081 -23.234 1.00 90.31 100 LEU A CA 1
ATOM 786 C C . LEU A 1 100 ? 17.661 10.688 -24.614 1.00 90.31 100 LEU A C 1
ATOM 788 O O . LEU A 1 100 ? 16.943 9.705 -24.788 1.00 90.31 100 LEU A O 1
ATOM 792 N N . GLN A 1 101 ? 18.045 11.460 -25.624 1.00 86.56 101 GLN A N 1
ATOM 793 C CA . GLN A 1 101 ? 17.800 11.130 -27.023 1.00 86.56 101 GLN A CA 1
ATOM 794 C C . GLN A 1 101 ? 19.132 10.937 -27.727 1.00 86.56 101 GLN A C 1
ATOM 796 O O . GLN A 1 101 ? 20.119 11.604 -27.410 1.00 86.56 101 GLN A O 1
ATOM 801 N N . LEU A 1 102 ? 19.157 10.030 -28.700 1.00 85.06 102 LEU A N 1
ATOM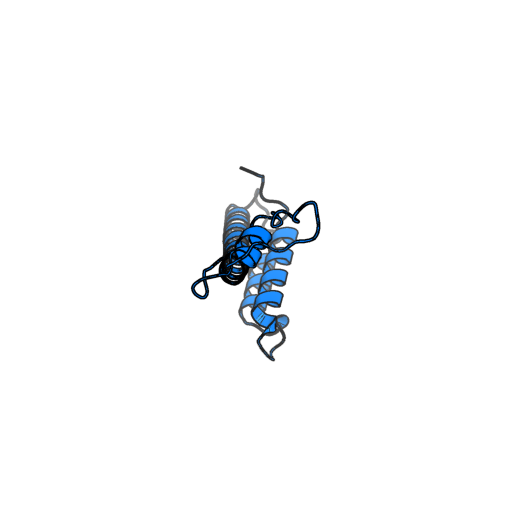 802 C CA . LEU A 1 102 ? 20.319 9.907 -29.563 1.00 85.06 102 LEU A CA 1
ATOM 803 C C . LEU A 1 102 ? 20.503 11.190 -30.377 1.00 85.06 102 LEU A C 1
ATOM 805 O O . LEU A 1 102 ? 19.511 11.772 -30.834 1.00 85.06 102 LEU A O 1
ATOM 809 N N . PRO A 1 103 ? 21.755 11.628 -30.583 1.00 84.38 103 PRO A N 1
ATOM 810 C CA . PRO A 1 103 ? 22.026 12.801 -31.391 1.00 84.38 103 PRO A CA 1
ATOM 811 C C . PRO A 1 103 ? 21.467 12.592 -32.802 1.00 84.38 103 PRO A C 1
ATOM 813 O O . PRO A 1 103 ? 21.815 11.636 -33.497 1.00 84.38 103 PRO A O 1
ATOM 816 N N . ARG A 1 104 ? 20.592 13.504 -33.237 1.00 72.50 104 ARG A N 1
ATOM 817 C CA . ARG A 1 104 ? 20.178 13.583 -34.639 1.00 72.50 104 ARG A CA 1
ATOM 818 C C . ARG A 1 104 ? 21.318 14.192 -35.431 1.00 72.50 104 ARG A C 1
ATOM 820 O O . ARG A 1 104 ? 21.799 15.273 -35.107 1.00 72.50 104 ARG A O 1
ATOM 827 N N . GLN A 1 105 ? 21.739 13.490 -36.470 1.00 69.25 105 GLN A N 1
ATOM 828 C CA . GLN A 1 105 ? 22.832 13.938 -37.305 1.00 69.25 105 GLN A CA 1
ATOM 829 C C . GLN A 1 105 ? 22.463 15.254 -38.008 1.00 69.25 105 GLN A C 1
ATOM 831 O O . GLN A 1 105 ? 21.461 15.300 -38.733 1.00 69.25 105 GLN A O 1
ATOM 836 N N . PRO A 1 106 ? 23.246 16.327 -37.828 1.00 66.75 106 PRO A N 1
ATOM 837 C CA . PRO A 1 106 ? 23.045 17.547 -38.587 1.00 66.75 106 PRO A CA 1
ATOM 838 C C . PRO A 1 106 ? 23.490 17.278 -40.033 1.00 66.75 106 PRO A C 1
ATOM 840 O O . PRO A 1 106 ? 24.681 17.214 -40.313 1.00 66.75 106 PRO A O 1
ATOM 843 N N . GLY A 1 107 ? 22.539 17.050 -40.948 1.00 65.62 107 GLY A N 1
ATOM 844 C CA . GLY A 1 107 ? 22.822 16.950 -42.391 1.00 65.62 107 GLY A CA 1
ATOM 845 C C . GLY A 1 107 ? 22.335 15.701 -43.138 1.00 65.62 107 GLY A C 1
ATOM 846 O O . GLY A 1 107 ? 22.627 15.579 -44.323 1.00 65.62 107 GLY A O 1
ATOM 847 N N . GLY A 1 108 ? 21.583 14.787 -42.516 1.00 57.34 108 GLY A N 1
ATOM 848 C CA . GLY A 1 108 ? 20.817 13.760 -43.248 1.00 57.34 108 GLY A CA 1
ATOM 849 C C . GLY A 1 108 ? 21.611 12.642 -43.946 1.00 57.34 108 GLY A C 1
ATOM 850 O O . GLY A 1 108 ? 21.027 11.909 -44.739 1.00 57.34 108 GLY A O 1
ATOM 851 N N . LYS A 1 109 ? 22.907 12.472 -43.669 1.00 58.88 109 LYS A N 1
ATOM 852 C CA . LYS A 1 109 ? 23.725 11.391 -44.246 1.00 58.88 109 LYS A CA 1
ATOM 853 C C . LYS A 1 109 ? 24.095 10.383 -43.166 1.00 58.88 109 LYS A C 1
ATOM 855 O O . LYS A 1 109 ? 25.127 10.588 -42.555 1.00 58.88 109 LYS A O 1
ATOM 860 N N . GLY A 1 110 ? 23.244 9.383 -42.918 1.00 56.66 110 GLY A N 1
ATOM 861 C CA . GLY A 1 110 ? 23.328 8.434 -41.792 1.00 56.66 110 GLY A CA 1
ATOM 862 C C . GLY A 1 110 ? 24.741 7.993 -41.382 1.00 56.66 110 GLY A C 1
ATOM 863 O O . GLY A 1 110 ? 25.649 7.947 -42.204 1.00 56.66 110 GLY A O 1
ATOM 864 N N . TRP A 1 111 ? 24.922 7.653 -40.102 1.00 58.59 111 TRP A N 1
ATOM 865 C CA . TRP A 1 111 ? 26.146 6.997 -39.635 1.00 58.59 111 TRP A CA 1
ATOM 866 C C . TRP A 1 111 ? 26.327 5.691 -40.422 1.00 58.59 111 TRP A C 1
ATOM 868 O O . TRP A 1 111 ? 25.463 4.815 -40.348 1.00 58.59 111 TRP A O 1
ATOM 878 N N . GLU A 1 112 ? 27.387 5.609 -41.230 1.00 59.56 112 GLU A N 1
ATOM 879 C CA . GLU A 1 112 ? 27.768 4.366 -41.905 1.00 59.56 112 GLU A CA 1
ATOM 880 C C . GLU A 1 112 ? 28.138 3.297 -40.857 1.00 59.56 112 GLU A C 1
ATOM 882 O O . GLU A 1 112 ? 28.598 3.666 -39.770 1.00 59.56 112 GLU A O 1
ATOM 887 N N . PRO A 1 113 ? 27.858 2.011 -41.143 1.00 59.53 113 PRO A N 1
ATOM 888 C CA . PRO A 1 113 ? 28.060 0.909 -40.202 1.00 59.53 113 PRO A CA 1
ATOM 889 C C . PRO A 1 113 ? 29.517 0.720 -39.767 1.00 59.53 113 PRO A C 1
ATOM 891 O O . PRO A 1 113 ? 30.431 0.969 -40.586 1.00 59.53 113 PRO A O 1
#

Radius of gyration: 23.54 Å; chains: 1; bounding box: 43×30×74 Å

Foldseek 3Di:
DPPLPDLVVLLVLVLVLLQVVCVPPPDHSCPDPVNVVSVVQCVVLVDDDDPPDPSNVVVSVVSNVVSVVSVCVVVVVVCCVLPPDPDDDDPQVVLVSVVHHDDDDPPPDDDDD

Organism: Ornithorhynchus anatinus (NCBI:txid9258)

Sequence (113 aa):
MAGLGSPARTLRGLLRELRLAGARNDTAYRDTAAYRYLLHAFRAHRVTGEKLCRAQHELHFDAATYLCLLRSVREHVALHREFHGRGERSVTESAGMVGLQLPRQPGGKGWEP

Secondary structure (DSSP, 8-state):
------HHHHHHHHHHHHHHHHTTSSS-GGGSHHHHHHHHHHHHTS--TTTT-HHHHHHHHHHHHHHHHHHHHHHHHHHHHHHS--SPPPHHHHHHHTT--PPPPTTS-----

InterPro domains:
  IPR037667 Protein FMC1 homologue [PTHR31716] (1-113)